Protein AF-A0A6C8H5R8-F1 (afdb_monomer)

Organism: NCBI:txid913083

pLDDT: mean 79.5, std 11.03, range [59.12, 93.81]

Structure (mmCIF, N/CA/C/O backbone):
data_AF-A0A6C8H5R8-F1
#
_entry.id   AF-A0A6C8H5R8-F1
#
loop_
_atom_site.group_PDB
_atom_site.id
_atom_site.type_symbol
_atom_site.label_atom_id
_atom_site.label_alt_id
_atom_site.label_comp_id
_atom_site.label_asym_id
_atom_site.label_entity_id
_atom_site.label_seq_id
_atom_site.pdbx_PDB_ins_code
_atom_site.Cartn_x
_atom_site.Cartn_y
_atom_site.Cartn_z
_atom_site.occupancy
_atom_site.B_iso_or_equiv
_atom_site.auth_seq_id
_atom_site.auth_comp_id
_atom_site.auth_asym_id
_atom_site.auth_atom_id
_atom_site.pdbx_PDB_model_num
ATOM 1 N N . MET A 1 1 ? 12.212 2.850 -1.262 1.00 71.81 1 MET A N 1
ATOM 2 C CA . MET A 1 1 ? 10.950 2.296 -0.724 1.00 71.81 1 MET A CA 1
ATOM 3 C C . MET A 1 1 ? 10.087 3.327 0.001 1.00 71.81 1 MET A C 1
ATOM 5 O O . MET A 1 1 ? 8.949 3.521 -0.400 1.00 71.81 1 MET A O 1
ATOM 9 N N . TRP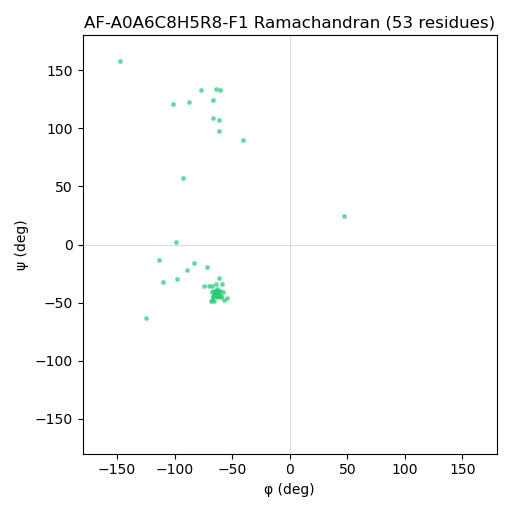 A 1 2 ? 10.604 4.041 1.009 1.00 73.75 2 TRP A N 1
ATOM 10 C CA . TRP A 1 2 ? 9.782 4.953 1.824 1.00 73.75 2 TRP A CA 1
ATOM 11 C C . TRP A 1 2 ? 9.073 6.075 1.032 1.00 73.75 2 TRP A C 1
ATOM 13 O O . TRP A 1 2 ? 7.943 6.418 1.361 1.00 73.75 2 TRP A O 1
ATOM 23 N N . LYS A 1 3 ? 9.689 6.597 -0.042 1.00 80.62 3 LYS A N 1
ATOM 24 C CA . LYS A 1 3 ? 9.066 7.588 -0.944 1.00 80.62 3 LYS A CA 1
ATOM 25 C C . LYS A 1 3 ? 7.831 7.039 -1.672 1.00 80.62 3 LYS A C 1
ATOM 27 O O . LYS A 1 3 ? 6.825 7.727 -1.731 1.00 80.62 3 LYS A O 1
ATOM 32 N N . LEU A 1 4 ? 7.888 5.792 -2.145 1.00 82.56 4 LEU A N 1
ATOM 33 C CA . LEU A 1 4 ? 6.781 5.130 -2.846 1.00 82.56 4 LEU A CA 1
ATOM 34 C C . LEU A 1 4 ? 5.602 4.868 -1.897 1.00 82.56 4 LEU A C 1
ATOM 36 O O . LEU A 1 4 ? 4.452 5.123 -2.229 1.00 82.56 4 LEU A O 1
ATOM 40 N N . MET A 1 5 ? 5.899 4.448 -0.664 1.00 82.69 5 MET A N 1
ATOM 41 C CA . MET A 1 5 ? 4.888 4.353 0.394 1.00 82.69 5 MET A CA 1
ATOM 42 C C . MET A 1 5 ? 4.292 5.720 0.739 1.00 82.69 5 MET A C 1
ATOM 44 O O . MET A 1 5 ? 3.098 5.824 1.008 1.00 82.69 5 MET A O 1
ATOM 48 N N . ASN A 1 6 ? 5.109 6.775 0.750 1.00 84.19 6 ASN A N 1
ATOM 49 C CA . ASN A 1 6 ? 4.612 8.123 0.988 1.00 84.19 6 ASN A CA 1
ATOM 50 C C . ASN A 1 6 ? 3.645 8.572 -0.113 1.00 84.19 6 ASN A C 1
ATOM 52 O O . ASN A 1 6 ? 2.591 9.108 0.196 1.00 84.19 6 ASN A O 1
ATOM 56 N N . GLU A 1 7 ? 3.983 8.304 -1.369 1.00 84.69 7 GLU A N 1
ATOM 57 C CA . GLU A 1 7 ? 3.191 8.662 -2.546 1.00 84.69 7 GLU A CA 1
ATOM 58 C C . GLU A 1 7 ? 1.853 7.909 -2.609 1.00 84.69 7 GLU A C 1
ATOM 60 O O . GLU A 1 7 ? 0.811 8.528 -2.806 1.00 84.69 7 GLU A O 1
ATOM 65 N N . HIS A 1 8 ? 1.859 6.595 -2.366 1.00 80.88 8 HIS A N 1
ATOM 66 C CA . HIS A 1 8 ? 0.674 5.757 -2.577 1.00 80.88 8 HIS A CA 1
ATOM 67 C C . HIS A 1 8 ? -0.151 5.468 -1.319 1.00 80.88 8 HIS A C 1
ATOM 69 O O . HIS A 1 8 ? -1.356 5.267 -1.421 1.00 80.88 8 HIS A O 1
ATOM 75 N N . ALA A 1 9 ? 0.469 5.427 -0.137 1.00 76.81 9 ALA A N 1
ATOM 76 C CA . ALA A 1 9 ? -0.218 5.025 1.092 1.00 76.81 9 ALA A CA 1
ATOM 77 C C . ALA A 1 9 ? -0.428 6.185 2.071 1.00 76.81 9 ALA A C 1
ATOM 79 O O . ALA A 1 9 ? -1.412 6.187 2.803 1.00 76.81 9 ALA A O 1
ATOM 80 N N . ARG A 1 10 ? 0.488 7.163 2.120 1.00 72.62 10 ARG A N 1
ATOM 81 C CA . AR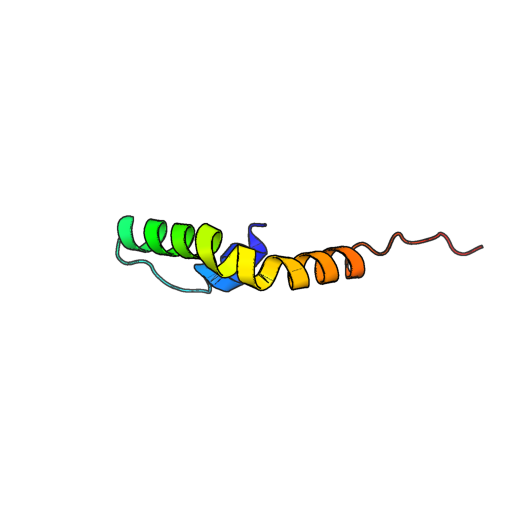G A 1 10 ? 0.503 8.185 3.183 1.00 72.62 10 ARG A CA 1
ATOM 82 C C . ARG A 1 10 ? 0.211 9.615 2.753 1.00 72.62 10 ARG A C 1
ATOM 84 O O . ARG A 1 10 ? -0.007 10.415 3.652 1.00 72.62 10 ARG A O 1
ATOM 91 N N . ASN A 1 11 ? 0.219 9.938 1.462 1.00 79.25 11 ASN A N 1
ATOM 92 C CA . ASN A 1 11 ? 0.282 11.299 0.914 1.00 79.25 11 ASN A CA 1
ATOM 93 C C . ASN A 1 11 ? -0.578 12.337 1.666 1.00 79.25 11 ASN A C 1
ATOM 95 O O .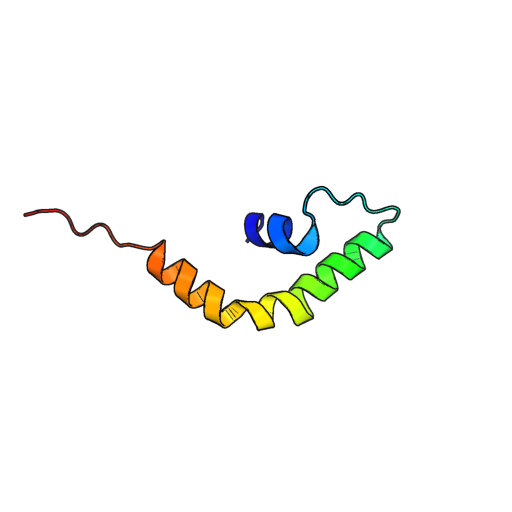 ASN A 1 11 ? -1.755 12.521 1.371 1.00 79.25 11 ASN A O 1
ATOM 99 N N . ASN A 1 12 ? 0.026 12.980 2.672 1.00 72.31 12 ASN A N 1
ATOM 100 C CA . ASN A 1 12 ? -0.598 13.921 3.605 1.00 72.31 12 ASN A CA 1
ATOM 101 C C . ASN A 1 12 ? -1.942 13.469 4.228 1.00 72.31 12 ASN A C 1
ATOM 103 O O . ASN A 1 12 ? -2.753 14.292 4.651 1.00 72.31 12 ASN A O 1
ATOM 107 N N . ARG A 1 13 ? -2.187 12.156 4.291 1.00 80.81 13 ARG A N 1
ATOM 108 C CA . ARG A 1 13 ? -3.392 11.567 4.873 1.00 80.81 13 ARG A CA 1
ATOM 109 C C . ARG A 1 13 ? -3.184 11.352 6.366 1.00 80.81 13 ARG A C 1
ATOM 111 O O . ARG A 1 13 ? -2.275 10.633 6.783 1.00 80.81 13 ARG A O 1
ATOM 118 N N . TYR A 1 14 ? -4.060 11.950 7.168 1.00 83.00 14 TYR A N 1
ATOM 119 C CA . TYR A 1 14 ? -4.149 11.650 8.591 1.00 83.00 14 TYR A CA 1
ATOM 120 C C . TYR A 1 14 ? -4.882 10.321 8.798 1.00 83.00 14 TYR A C 1
ATOM 122 O O . TYR A 1 14 ? -5.938 10.096 8.209 1.00 83.00 14 TYR A O 1
ATOM 130 N N . PHE A 1 15 ? -4.321 9.455 9.641 1.00 87.19 15 PHE A N 1
ATOM 131 C CA . PHE A 1 15 ? -4.961 8.212 10.057 1.00 87.19 15 PHE A CA 1
ATOM 132 C C . PHE A 1 15 ? -5.550 8.408 11.442 1.00 87.19 15 PHE A C 1
ATOM 134 O O . PHE A 1 15 ? -4.831 8.711 12.394 1.00 87.19 15 PHE A O 1
ATOM 141 N N . SER A 1 16 ? -6.858 8.209 11.542 1.00 89.19 16 SER A N 1
ATOM 142 C CA . SER A 1 16 ? -7.615 8.395 12.781 1.00 89.19 16 SER A CA 1
ATOM 143 C C . SER A 1 16 ? -7.334 7.303 13.816 1.00 89.19 16 SER A C 1
ATOM 145 O O . SER A 1 16 ? -7.579 7.487 15.007 1.00 89.19 16 SER A O 1
ATOM 147 N N . SER A 1 17 ? -6.800 6.161 13.372 1.00 93.12 17 SER A N 1
ATOM 148 C CA . SER A 1 17 ? -6.443 5.038 14.232 1.00 93.12 17 SER A CA 1
ATOM 149 C C . SER A 1 17 ? -5.233 4.265 13.711 1.00 93.12 17 SER A C 1
ATOM 151 O O . SER A 1 17 ? -4.928 4.233 12.516 1.00 93.12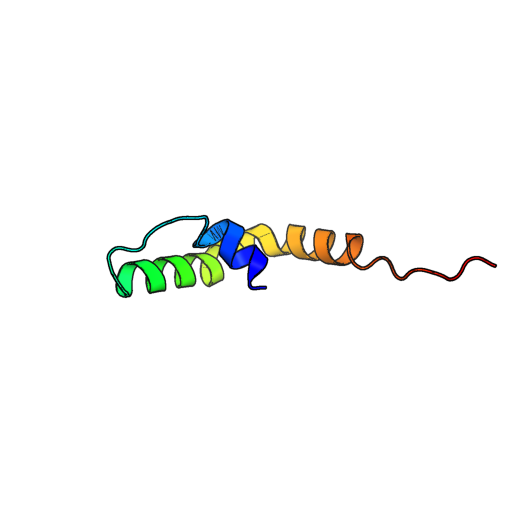 17 SER A O 1
ATOM 153 N N . THR A 1 18 ? -4.570 3.550 14.618 1.00 90.56 18 THR A N 1
ATOM 154 C CA . THR A 1 18 ? -3.483 2.618 14.288 1.00 90.56 18 THR A CA 1
ATOM 155 C C . THR A 1 18 ? -3.940 1.476 13.386 1.00 90.56 18 THR A C 1
ATOM 157 O O . THR A 1 18 ? -3.133 0.957 12.618 1.00 90.56 18 THR A O 1
ATOM 160 N N . ARG A 1 19 ? -5.215 1.077 13.462 1.00 93.81 19 ARG A N 1
ATOM 161 C CA . ARG A 1 19 ? -5.786 0.050 12.583 1.00 93.81 19 ARG A CA 1
ATOM 162 C C . ARG A 1 19 ? -5.879 0.551 11.149 1.00 93.81 19 ARG A C 1
ATOM 164 O O . ARG A 1 19 ? -5.370 -0.108 10.257 1.00 93.81 19 ARG A O 1
ATOM 171 N N . GLU A 1 20 ? -6.427 1.747 10.956 1.00 90.75 20 GLU A N 1
ATOM 172 C CA . GLU A 1 20 ? -6.545 2.368 9.634 1.00 90.75 20 GLU A CA 1
ATOM 173 C C . GLU A 1 20 ? -5.173 2.519 8.956 1.00 90.75 20 GLU A C 1
ATOM 175 O O . GLU A 1 20 ? -5.012 2.220 7.775 1.00 90.75 20 GLU A O 1
ATOM 180 N N . PHE A 1 21 ? -4.155 2.909 9.729 1.00 89.44 21 PHE A N 1
ATOM 181 C CA . PHE A 1 21 ? 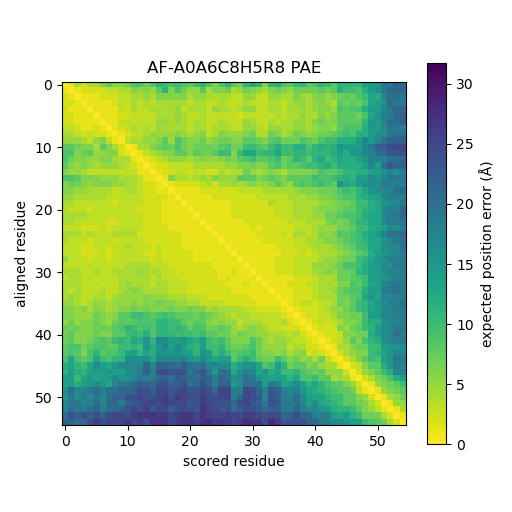-2.778 2.976 9.245 1.00 89.44 21 PHE A CA 1
ATOM 182 C C . PHE A 1 21 ? -2.228 1.602 8.826 1.00 89.44 21 PHE A C 1
ATOM 184 O O . PHE A 1 21 ? -1.617 1.474 7.764 1.00 89.44 21 PHE A O 1
ATOM 191 N N . ARG A 1 22 ? -2.444 0.562 9.642 1.00 91.56 22 ARG A N 1
ATOM 192 C CA . ARG A 1 22 ? -2.003 -0.810 9.332 1.00 91.56 22 ARG A CA 1
ATOM 193 C C . ARG A 1 22 ? -2.704 -1.373 8.103 1.00 91.56 22 ARG A C 1
ATOM 195 O O . ARG A 1 22 ? -2.048 -2.019 7.287 1.00 91.56 22 ARG A O 1
ATOM 202 N N . ASP A 1 23 ? -3.994 -1.105 7.957 1.00 92.88 23 ASP A N 1
ATOM 203 C CA . ASP A 1 23 ? -4.782 -1.561 6.816 1.00 92.88 23 ASP A CA 1
ATOM 204 C C . ASP A 1 23 ? -4.294 -0.878 5.532 1.00 92.88 23 ASP A C 1
ATOM 206 O O . ASP A 1 23 ? -4.026 -1.557 4.545 1.00 92.88 23 ASP A O 1
ATOM 210 N N . ALA A 1 24 ? -4.043 0.436 5.564 1.00 89.81 24 ALA A N 1
ATOM 211 C CA . ALA A 1 24 ? -3.485 1.166 4.424 1.00 89.81 24 ALA A CA 1
ATOM 212 C C . ALA A 1 24 ? -2.091 0.658 4.015 1.00 89.81 24 ALA A C 1
ATOM 214 O O . ALA A 1 24 ? -1.811 0.495 2.827 1.00 89.81 24 ALA A O 1
ATOM 215 N N . ILE A 1 25 ? -1.224 0.353 4.987 1.00 89.69 25 ILE A N 1
ATOM 216 C CA . ILE A 1 25 ? 0.076 -0.266 4.704 1.00 89.69 25 ILE A CA 1
ATOM 217 C C . ILE A 1 25 ? -0.093 -1.672 4.115 1.00 89.69 25 ILE A C 1
ATOM 219 O O . ILE A 1 25 ? 0.608 -2.024 3.168 1.00 89.69 25 ILE A O 1
ATOM 223 N N . SER A 1 26 ? -1.026 -2.466 4.637 1.00 92.00 26 SER A N 1
ATOM 224 C CA . SER A 1 26 ? -1.273 -3.824 4.142 1.00 92.00 26 SER A CA 1
ATOM 225 C C . SER A 1 26 ? -1.799 -3.813 2.706 1.00 92.00 26 SER A C 1
ATOM 227 O O . SER A 1 26 ? -1.331 -4.592 1.880 1.00 92.00 26 SER A O 1
ATOM 229 N N . VAL A 1 27 ? -2.713 -2.895 2.379 1.00 91.88 27 VAL A N 1
ATOM 230 C CA . VAL A 1 27 ? -3.210 -2.685 1.009 1.00 91.88 27 VAL A CA 1
ATOM 231 C C . VAL A 1 27 ? -2.073 -2.272 0.078 1.00 91.88 27 VAL A C 1
ATOM 233 O O . VAL A 1 27 ? -1.939 -2.837 -1.006 1.00 91.88 27 VAL A O 1
ATOM 236 N N . PHE A 1 28 ? -1.205 -1.358 0.521 1.00 89.31 28 PHE A N 1
ATOM 237 C CA . PHE A 1 28 ? -0.052 -0.948 -0.273 1.00 89.31 28 PHE A CA 1
ATOM 238 C C . PHE A 1 28 ? 0.846 -2.136 -0.642 1.00 89.31 28 PHE A C 1
ATOM 240 O O . PHE A 1 28 ? 1.201 -2.281 -1.805 1.00 89.31 28 PHE A O 1
ATOM 247 N N . PHE A 1 29 ? 1.199 -3.002 0.312 1.00 88.38 29 PHE A N 1
ATOM 248 C CA . PHE A 1 29 ? 2.091 -4.133 0.032 1.00 88.38 29 PHE A CA 1
ATOM 249 C C . PHE A 1 29 ? 1.426 -5.268 -0.753 1.00 88.38 29 PHE A C 1
ATOM 251 O O . PHE A 1 29 ? 2.092 -5.886 -1.577 1.00 88.38 29 PHE A O 1
ATOM 258 N N . ASN A 1 30 ? 0.143 -5.544 -0.510 1.00 92.75 30 ASN A N 1
ATOM 259 C CA . ASN A 1 30 ? -0.538 -6.699 -1.103 1.00 92.75 30 ASN A CA 1
ATOM 260 C C . ASN A 1 30 ? -1.190 -6.410 -2.458 1.00 92.75 30 ASN A C 1
ATOM 262 O O 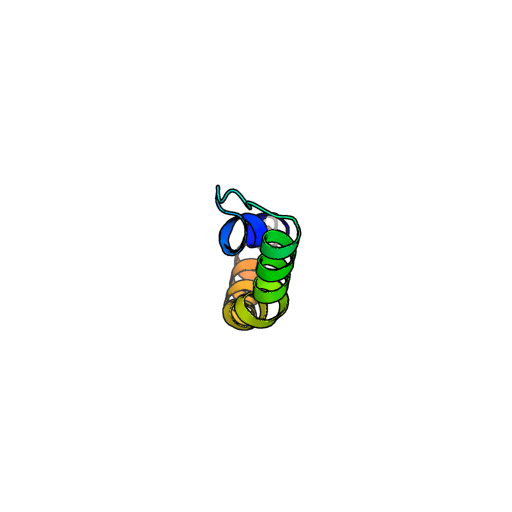. ASN A 1 30 ? -1.460 -7.350 -3.196 1.00 92.75 30 ASN A O 1
ATOM 266 N N . GLN A 1 31 ? -1.491 -5.146 -2.761 1.00 92.25 31 GLN A N 1
ATOM 267 C CA . GLN A 1 31 ? -2.219 -4.763 -3.975 1.00 92.25 31 GLN A CA 1
ATOM 268 C C . GLN A 1 31 ? 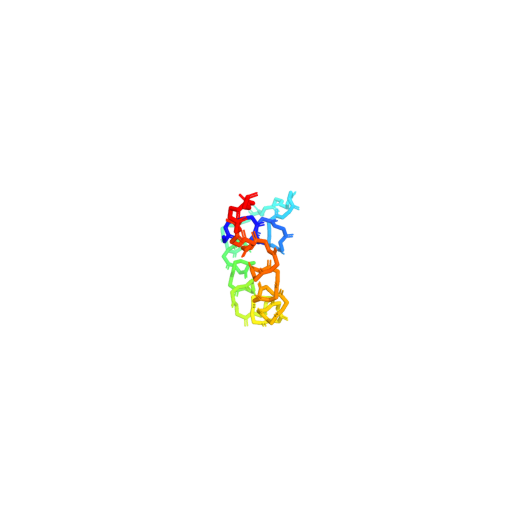-1.414 -3.741 -4.771 1.00 92.25 31 GLN A C 1
ATOM 270 O O . GLN A 1 31 ? -0.911 -4.036 -5.848 1.00 92.25 31 GLN A O 1
ATOM 275 N N . THR A 1 32 ? -1.186 -2.563 -4.186 1.00 87.44 32 THR A N 1
ATOM 276 C CA . THR A 1 32 ? -0.596 -1.438 -4.920 1.00 87.44 32 THR A CA 1
ATOM 277 C C . THR A 1 32 ? 0.829 -1.718 -5.385 1.00 87.44 32 THR A C 1
ATOM 279 O O . THR A 1 32 ? 1.190 -1.334 -6.490 1.00 87.44 32 THR A O 1
ATOM 282 N N . LEU A 1 33 ? 1.650 -2.371 -4.558 1.00 86.81 33 LEU A N 1
ATOM 283 C CA . LEU A 1 33 ? 3.038 -2.670 -4.887 1.00 86.81 33 LEU A CA 1
ATOM 284 C C . LEU A 1 33 ? 3.160 -3.697 -6.027 1.00 86.81 33 LEU A C 1
ATOM 286 O O . LEU A 1 33 ? 3.927 -3.407 -6.941 1.00 86.81 33 LEU A O 1
ATOM 290 N N . PRO A 1 34 ? 2.435 -4.836 -6.026 1.00 89.44 34 PRO A N 1
ATOM 291 C CA . PRO A 1 34 ? 2.339 -5.714 -7.192 1.00 89.44 34 PRO A CA 1
ATOM 292 C C . PRO A 1 34 ? 1.862 -4.998 -8.459 1.00 89.44 34 PRO A C 1
ATOM 294 O O . PRO A 1 34 ? 2.499 -5.141 -9.498 1.00 89.44 34 PRO A O 1
ATOM 297 N N . ASP A 1 35 ? 0.814 -4.175 -8.364 1.00 89.81 35 ASP A N 1
ATOM 298 C CA . ASP A 1 35 ? 0.226 -3.491 -9.526 1.00 89.81 35 ASP A CA 1
ATOM 299 C C . ASP A 1 35 ? 1.198 -2.504 -10.187 1.00 89.81 35 ASP A C 1
ATOM 301 O O . ASP A 1 35 ? 1.193 -2.322 -11.405 1.00 89.81 35 ASP A O 1
ATOM 305 N N . ILE A 1 36 ? 2.056 -1.860 -9.390 1.00 85.00 36 ILE A N 1
ATOM 306 C CA . ILE A 1 36 ? 3.073 -0.928 -9.891 1.00 85.00 36 ILE A CA 1
ATOM 307 C C . ILE A 1 36 ? 4.454 -1.570 -10.024 1.00 85.00 36 ILE A C 1
ATOM 309 O O . ILE A 1 36 ? 5.393 -0.863 -10.391 1.00 85.00 36 ILE A O 1
ATOM 313 N N . ALA A 1 37 ? 4.613 -2.865 -9.727 1.00 83.56 37 ALA A N 1
ATOM 314 C CA . ALA A 1 37 ? 5.917 -3.529 -9.685 1.00 83.56 37 ALA A CA 1
ATOM 315 C C . ALA A 1 37 ? 6.626 -3.449 -11.039 1.00 8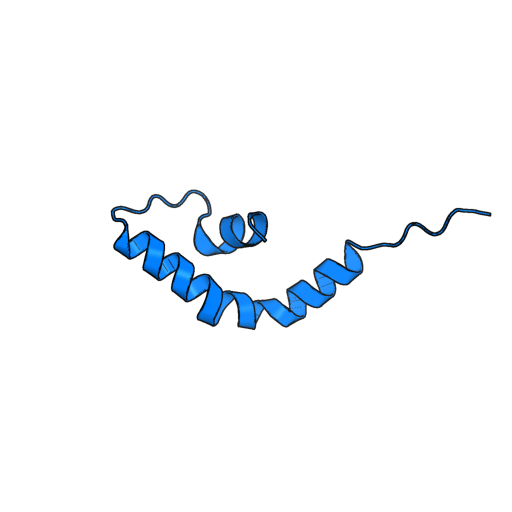3.56 37 ALA A C 1
ATOM 317 O O . ALA A 1 37 ? 7.787 -3.047 -11.093 1.00 83.56 37 ALA A O 1
ATOM 318 N N . ASP A 1 38 ? 5.904 -3.718 -12.128 1.00 78.75 38 ASP A N 1
ATOM 319 C CA . ASP A 1 38 ? 6.450 -3.686 -13.488 1.00 78.75 38 ASP A CA 1
ATOM 320 C C . ASP A 1 38 ? 6.912 -2.274 -13.885 1.00 78.75 38 ASP A C 1
ATOM 322 O O . ASP A 1 38 ? 8.019 -2.073 -14.397 1.00 78.75 38 ASP A O 1
ATOM 326 N N . SER A 1 39 ? 6.105 -1.257 -13.563 1.00 78.81 39 SER A N 1
ATOM 327 C CA . SER A 1 39 ? 6.463 0.149 -13.782 1.00 78.81 39 SER A CA 1
ATOM 328 C C . SER A 1 39 ? 7.624 0.586 -12.882 1.00 78.81 39 SER A C 1
ATOM 330 O O . SER A 1 39 ? 8.499 1.341 -13.309 1.00 78.81 39 SER A O 1
ATOM 332 N N . LEU A 1 40 ? 7.688 0.076 -11.650 1.00 79.81 40 LEU A N 1
ATOM 333 C CA . LEU A 1 40 ? 8.770 0.344 -10.711 1.00 79.81 40 LEU A CA 1
ATOM 334 C C . LEU A 1 40 ? 10.087 -0.264 -11.198 1.00 79.81 40 LEU A C 1
ATOM 336 O O . LEU A 1 40 ? 11.120 0.390 -11.089 1.00 79.81 40 LEU A O 1
ATOM 340 N N . THR A 1 41 ? 10.070 -1.470 -11.768 1.00 72.19 41 THR A N 1
ATOM 341 C CA . THR A 1 41 ? 11.259 -2.081 -12.372 1.00 72.19 41 THR A CA 1
ATOM 342 C C . THR A 1 41 ? 11.780 -1.241 -13.539 1.00 72.19 41 THR A C 1
ATOM 344 O O . THR A 1 41 ? 12.992 -1.034 -13.636 1.00 72.19 41 THR A O 1
ATOM 347 N N . SER A 1 42 ? 10.889 -0.692 -14.374 1.00 70.44 42 SER A N 1
ATOM 348 C CA . SER A 1 42 ? 11.275 0.238 -15.446 1.00 70.44 42 SER A CA 1
ATOM 349 C C . SER A 1 42 ? 11.844 1.547 -14.891 1.00 70.44 42 SER A C 1
ATOM 351 O O . SER A 1 42 ? 12.949 1.937 -15.253 1.00 70.44 42 SER A O 1
ATOM 353 N N . ARG A 1 43 ? 11.161 2.182 -13.927 1.00 70.62 43 ARG A N 1
ATOM 354 C CA . ARG A 1 43 ? 11.626 3.425 -13.282 1.00 70.62 43 ARG A CA 1
ATOM 355 C C . ARG A 1 43 ? 12.967 3.252 -12.574 1.00 70.62 43 ARG A C 1
ATOM 357 O O . ARG A 1 43 ? 13.794 4.155 -12.620 1.00 70.62 43 ARG A O 1
ATOM 364 N N . ILE A 1 44 ? 13.189 2.121 -11.900 1.00 69.50 44 ILE A N 1
ATOM 365 C CA . ILE A 1 44 ? 14.476 1.827 -11.262 1.00 69.50 44 ILE A CA 1
ATOM 366 C C . ILE A 1 44 ? 15.562 1.712 -12.330 1.00 69.50 44 ILE A C 1
ATOM 368 O O . ILE A 1 44 ? 16.609 2.316 -12.138 1.00 69.50 44 ILE A O 1
ATOM 372 N N . LYS A 1 45 ? 15.318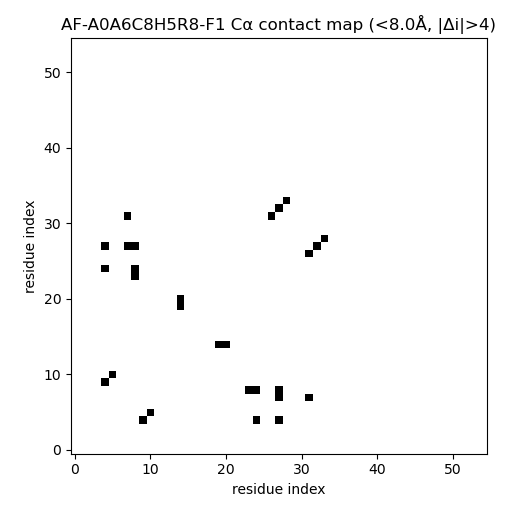 1.016 -13.450 1.00 61.03 45 LYS A N 1
ATOM 373 C CA . LYS A 1 45 ? 16.277 0.950 -14.567 1.00 61.03 45 LYS A CA 1
ATOM 374 C C . LYS A 1 45 ? 16.597 2.328 -15.149 1.00 61.03 45 LYS A C 1
ATOM 376 O O . LYS A 1 45 ? 17.770 2.617 -15.352 1.00 61.03 45 LYS A O 1
ATOM 381 N N . ASP A 1 46 ? 15.593 3.177 -15.357 1.00 59.12 46 ASP A N 1
ATOM 382 C CA . ASP A 1 46 ? 15.784 4.507 -15.954 1.00 59.12 46 ASP A CA 1
ATOM 383 C C . ASP A 1 46 ? 16.514 5.479 -15.012 1.00 59.12 46 ASP A C 1
ATOM 385 O O . ASP A 1 46 ? 17.337 6.281 -15.448 1.00 59.12 46 ASP A O 1
ATOM 389 N N . HIS A 1 47 ? 16.255 5.397 -13.703 1.00 62.47 47 HIS A N 1
ATOM 390 C CA . HIS A 1 47 ? 16.930 6.227 -12.698 1.00 62.47 47 HIS A CA 1
ATOM 391 C C . HIS A 1 47 ? 18.296 5.674 -12.256 1.00 62.47 47 HIS A C 1
ATOM 393 O O . HIS A 1 47 ? 19.085 6.419 -11.675 1.00 62.47 47 HIS A O 1
ATOM 399 N N . PHE A 1 48 ? 18.599 4.402 -12.532 1.00 60.91 48 PHE A N 1
ATOM 400 C CA . PHE A 1 48 ? 19.944 3.826 -12.434 1.00 60.91 48 PHE A CA 1
ATOM 401 C C . PHE A 1 48 ? 20.654 3.913 -13.792 1.00 60.91 48 PHE A C 1
ATOM 403 O O . PHE A 1 48 ? 21.120 2.918 -14.348 1.00 60.91 48 PHE A O 1
ATOM 410 N N . GLN A 1 49 ? 20.789 5.125 -14.330 1.00 61.22 49 GLN A N 1
ATOM 411 C CA . GLN A 1 49 ? 21.804 5.352 -15.350 1.00 61.22 49 GLN A CA 1
ATOM 412 C C . GLN A 1 49 ? 23.178 5.193 -14.698 1.00 61.22 49 GLN A C 1
ATOM 414 O O . GLN A 1 49 ? 23.617 6.024 -13.902 1.00 61.22 49 GLN A O 1
ATOM 419 N N . VAL A 1 50 ? 23.863 4.100 -15.037 1.00 60.47 50 VAL A N 1
ATOM 420 C CA . VAL A 1 50 ? 25.306 3.993 -14.835 1.00 60.47 50 VAL A CA 1
ATOM 421 C C . VAL A 1 50 ? 25.919 5.100 -15.681 1.00 60.47 50 VAL A C 1
ATOM 423 O O . VAL A 1 50 ? 25.887 5.025 -16.907 1.00 60.47 50 VAL A O 1
ATOM 426 N N . LEU A 1 51 ? 26.418 6.154 -15.036 1.00 63.91 51 LEU A N 1
ATOM 427 C CA . LEU A 1 51 ? 27.187 7.193 -15.709 1.00 63.91 51 LEU A CA 1
ATOM 428 C C . LEU A 1 51 ? 28.433 6.524 -16.290 1.00 63.91 51 LEU A C 1
ATOM 430 O O . LEU A 1 51 ? 29.403 6.267 -15.578 1.00 63.91 51 LEU A O 1
ATOM 434 N N . THR A 1 52 ? 28.392 6.180 -17.575 1.00 64.44 52 THR A N 1
ATOM 435 C CA . THR A 1 52 ? 29.591 5.770 -18.297 1.00 64.44 52 THR A CA 1
ATOM 436 C C . THR A 1 52 ? 30.493 6.998 -18.388 1.00 64.44 52 THR A C 1
ATOM 438 O O . THR A 1 52 ? 30.018 8.040 -18.852 1.00 64.44 52 THR A O 1
ATOM 441 N N . PRO A 1 53 ? 31.753 6.932 -17.926 1.00 60.88 53 PRO A N 1
ATOM 442 C CA . PRO A 1 53 ? 32.649 8.074 -18.010 1.00 60.88 53 PRO A CA 1
ATOM 443 C C . PRO A 1 53 ? 32.836 8.456 -19.481 1.00 60.88 53 PRO A C 1
ATOM 445 O O . PRO A 1 53 ? 33.028 7.587 -20.334 1.00 60.88 53 PRO A O 1
ATOM 448 N N . ALA A 1 54 ? 32.725 9.750 -19.778 1.00 62.38 54 ALA A N 1
ATOM 449 C CA . ALA A 1 54 ? 33.026 10.272 -21.104 1.00 62.38 54 ALA A CA 1
ATOM 450 C C . ALA A 1 54 ? 34.522 10.061 -21.395 1.00 62.38 54 ALA A C 1
ATOM 452 O O . ALA A 1 54 ? 35.351 10.287 -20.510 1.00 62.38 54 ALA A O 1
ATOM 453 N N . SER A 1 55 ? 34.826 9.566 -22.600 1.00 62.88 55 SER A N 1
ATOM 454 C CA . SER A 1 55 ? 36.197 9.359 -23.094 1.00 62.88 55 SER A CA 1
ATOM 455 C C . SER A 1 55 ? 36.933 10.671 -23.323 1.00 62.88 55 SER A C 1
ATOM 457 O O . SER A 1 55 ? 36.268 11.646 -23.741 1.00 62.88 55 SER A O 1
#

Solvent-accessible surface area (backbone atoms only — not comparable to full-atom values): 3408 Å² total; per-residue (Å²): 110,71,66,59,46,36,66,75,58,38,65,92,60,84,63,96,40,76,63,56,45,51,51,42,52,48,45,36,64,75,44,53,43,64,74,42,39,69,60,46,55,50,51,50,54,67,73,58,64,76,81,71,80,83,130

Sequence (55 aa):
MWKLMNEHARNNRYFSSTREFRDAISVFFNQTLPDIADSLTSRIKDHFQVLTPAS

Mean predicted aligned error: 8.19 Å

Secondary structure (DSSP, 8-state):
-HHHHIIIIITTPPPSSHHHHHHHHHHIIIIIHHHHHHHHHHHHHHH----PPP-

Radius of gyration: 15.64 Å; Cα contacts (8 Å, |Δi|>4): 14; chains: 1; bounding box: 44×21×37 Å

Nearest PDB structures (foldseek):
  6pwf-assembly1_H  TM=3.562E-01  e=6.310E+00  Drosophila melanogaster

Foldseek 3Di:
DVVLCCVQQNVVDDDPDPVSSVVSVVCCVPPVCVVCVVVVVVVVVVVPDPPDDDD